Protein AF-A0A420I8U1-F1 (afdb_monomer_lite)

Secondary structure (DSSP, 8-state):
----EEEEEEEEETTEEEEEEEEEEESS---HHHHHHHHHHHHHHHHTT-GGG--EE--S-HHHHHHHHHHHHHSTTTTTSEE---HHHHHHHHHHHHHHHHHHHHHHHHHHHHHHHHHHHHHHHHS----------

Radius of gyration: 30.74 Å; chains: 1; bounding box: 84×38×76 Å

Foldseek 3Di:
DDDWDWDWDWDADPNDIDTDDIDGPGPPDPALVVVLVVNVVSCCVVVVNQLVVAAEDEDPDQVRQVVNLVVQCPDPSRVNYHYDYDPVVVVVVVVCVVVVVVVVVVVVVVVVVVVVVVVVVVVVVVPDDDDDDDDDD

Structure (mmCIF, N/CA/C/O backbone):
data_AF-A0A420I8U1-F1
#
_entry.id   AF-A0A420I8U1-F1
#
loop_
_atom_site.group_PDB
_atom_site.id
_atom_site.type_symbol
_atom_site.label_atom_id
_atom_site.label_alt_id
_atom_site.label_comp_id
_atom_site.label_asym_id
_a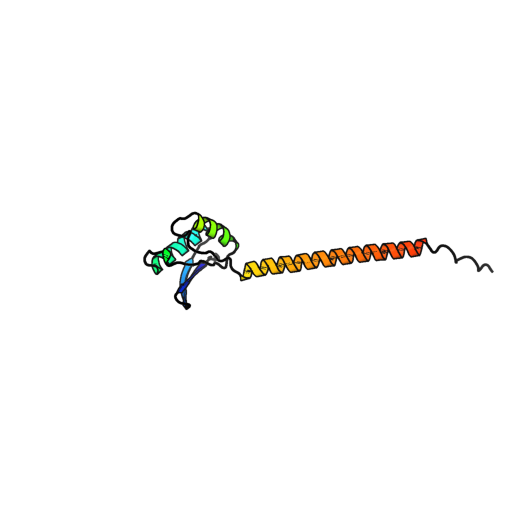tom_site.label_entity_id
_atom_site.label_seq_id
_atom_site.pdbx_PDB_ins_code
_atom_site.Cartn_x
_atom_site.Cartn_y
_atom_site.Cartn_z
_atom_site.occupancy
_atom_site.B_iso_or_equiv
_atom_site.auth_seq_id
_atom_site.auth_comp_id
_atom_site.auth_asym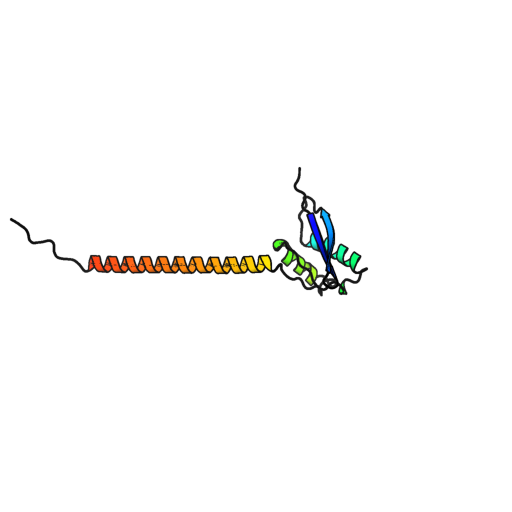_id
_atom_site.auth_atom_id
_atom_site.pdbx_PDB_model_num
ATOM 1 N N . MET A 1 1 ? -10.972 23.075 -17.426 1.00 53.75 1 MET A N 1
ATOM 2 C CA . MET A 1 1 ? -11.318 22.097 -16.371 1.00 53.75 1 MET A CA 1
ATOM 3 C C . MET A 1 1 ? -10.054 21.710 -15.624 1.00 53.75 1 MET A C 1
ATOM 5 O O . MET A 1 1 ? -9.050 21.425 -16.263 1.00 53.75 1 MET A O 1
ATOM 9 N N . ALA A 1 2 ? -10.086 21.749 -14.295 1.00 62.06 2 ALA A N 1
ATOM 10 C CA . ALA A 1 2 ? -8.993 21.283 -13.446 1.00 62.06 2 ALA A CA 1
ATOM 11 C C . ALA A 1 2 ? -8.828 19.757 -13.606 1.00 62.06 2 ALA A C 1
ATOM 13 O O . ALA A 1 2 ? -9.813 19.026 -13.540 1.00 62.06 2 ALA A O 1
ATOM 14 N N . LYS A 1 3 ? -7.602 19.268 -13.839 1.00 69.69 3 LYS A N 1
ATOM 15 C CA . LYS A 1 3 ? -7.323 17.829 -13.971 1.00 69.69 3 LYS A CA 1
ATOM 16 C C . LYS A 1 3 ? -7.448 17.167 -12.593 1.00 69.69 3 LYS A C 1
ATOM 18 O O . LYS A 1 3 ? -6.606 17.394 -11.729 1.00 69.69 3 LYS A O 1
ATOM 23 N N . VAL A 1 4 ? -8.504 16.383 -12.384 1.00 77.94 4 VAL A N 1
ATOM 24 C CA . VAL A 1 4 ? -8.732 15.634 -11.137 1.00 77.94 4 VAL A CA 1
ATOM 25 C C . VAL A 1 4 ? -7.859 14.379 -11.142 1.00 77.94 4 VAL A C 1
ATOM 27 O O . VAL A 1 4 ? -7.833 13.647 -12.130 1.00 77.94 4 VAL A O 1
ATOM 30 N N . ARG A 1 5 ? -7.125 14.135 -10.050 1.00 82.88 5 ARG A N 1
ATOM 31 C CA . ARG A 1 5 ? -6.432 12.858 -9.827 1.00 82.88 5 ARG A CA 1
ATOM 32 C C . ARG A 1 5 ? -7.403 11.849 -9.222 1.00 82.88 5 ARG A C 1
ATOM 34 O O . ARG A 1 5 ? -8.197 12.213 -8.356 1.00 82.88 5 ARG A O 1
ATOM 41 N N . ILE A 1 6 ? -7.324 10.604 -9.676 1.00 86.94 6 ILE A N 1
ATOM 42 C CA . ILE A 1 6 ? -8.181 9.504 -9.229 1.00 86.94 6 ILE A CA 1
ATOM 43 C C . ILE A 1 6 ? -7.279 8.385 -8.708 1.00 86.94 6 ILE A C 1
ATOM 45 O O . ILE A 1 6 ? -6.311 8.025 -9.376 1.00 86.94 6 ILE A O 1
ATOM 49 N N . GLU A 1 7 ? -7.599 7.856 -7.532 1.00 88.44 7 GLU A N 1
ATOM 50 C CA . GLU A 1 7 ? -7.030 6.622 -6.992 1.00 88.44 7 GLU A CA 1
ATOM 51 C C . GLU A 1 7 ? -7.997 5.484 -7.291 1.00 88.44 7 GLU A C 1
ATOM 53 O O . GLU A 1 7 ? -9.142 5.520 -6.844 1.00 88.44 7 GLU A O 1
ATOM 58 N N . ASN A 1 8 ? -7.555 4.485 -8.050 1.00 90.94 8 ASN A N 1
ATOM 59 C CA . ASN A 1 8 ? -8.339 3.277 -8.271 1.00 90.94 8 ASN A CA 1
ATOM 60 C C . ASN A 1 8 ? -7.850 2.193 -7.316 1.00 90.94 8 ASN A C 1
ATOM 62 O O . ASN A 1 8 ? -6.665 1.864 -7.305 1.00 90.94 8 ASN A O 1
ATOM 66 N N . THR A 1 9 ? -8.763 1.609 -6.549 1.00 90.69 9 THR A N 1
ATOM 67 C CA . THR A 1 9 ? -8.467 0.496 -5.651 1.00 90.69 9 THR A CA 1
ATOM 68 C C . THR A 1 9 ? -9.122 -0.764 -6.192 1.00 90.69 9 THR A C 1
ATOM 70 O O . THR A 1 9 ? -10.314 -0.787 -6.500 1.00 90.69 9 THR A O 1
ATOM 73 N N . SER A 1 10 ? -8.328 -1.820 -6.322 1.00 92.19 10 SER A N 1
ATOM 74 C CA . SER A 1 10 ? -8.784 -3.159 -6.690 1.00 92.19 10 SER A CA 1
ATOM 75 C C . SER A 1 10 ? -8.247 -4.149 -5.670 1.00 92.19 10 SER A C 1
ATOM 77 O O . SER A 1 10 ? -7.173 -3.934 -5.105 1.00 92.19 10 SER A O 1
ATOM 79 N N . PHE A 1 11 ? -8.987 -5.224 -5.440 1.00 91.69 11 PHE A N 1
ATOM 80 C CA . PHE A 1 11 ? -8.588 -6.290 -4.531 1.00 91.69 11 PHE A CA 1
ATOM 81 C C . PHE A 1 11 ? -8.508 -7.609 -5.286 1.00 91.69 11 PHE A C 1
ATOM 83 O O . PHE A 1 11 ? -9.152 -7.797 -6.320 1.00 91.69 11 PHE A O 1
ATOM 90 N N . LEU A 1 12 ? -7.676 -8.508 -4.769 1.00 91.44 12 LEU A N 1
ATOM 91 C CA . LEU A 1 12 ? -7.549 -9.871 -5.252 1.00 91.44 12 LEU A CA 1
ATOM 92 C C . LEU A 1 12 ? -7.916 -10.813 -4.110 1.00 91.44 12 LEU A C 1
ATOM 94 O O . LEU A 1 12 ? -7.307 -10.755 -3.042 1.00 91.44 12 LEU A O 1
ATOM 98 N N . ILE A 1 13 ? -8.925 -11.647 -4.335 1.00 88.12 13 ILE A N 1
ATOM 99 C CA . ILE A 1 13 ? -9.412 -12.649 -3.384 1.00 88.12 13 ILE A CA 1
ATOM 100 C C . ILE A 1 13 ? -9.527 -13.964 -4.146 1.00 88.12 13 ILE A C 1
ATOM 102 O O . ILE A 1 13 ? -10.105 -13.995 -5.229 1.00 88.12 13 ILE A O 1
ATOM 106 N N . ASP A 1 14 ? -8.927 -15.030 -3.614 1.00 88.00 14 ASP A N 1
ATOM 107 C CA . ASP A 1 14 ? -8.978 -16.381 -4.191 1.00 88.00 14 ASP A CA 1
ATOM 108 C C . ASP A 1 14 ? -8.601 -16.440 -5.686 1.00 88.00 14 ASP A C 1
ATOM 110 O O . ASP A 1 14 ? -9.195 -17.159 -6.484 1.00 88.00 14 ASP A O 1
ATOM 114 N N . GLY A 1 15 ? -7.603 -15.639 -6.080 1.00 87.00 15 GLY A N 1
ATOM 115 C CA . GLY A 1 15 ? -7.114 -15.560 -7.462 1.00 87.00 15 GLY A CA 1
ATOM 116 C C . GLY A 1 15 ? -7.976 -14.717 -8.407 1.00 87.00 15 GLY A C 1
ATOM 117 O O . GLY A 1 15 ? -7.605 -14.537 -9.565 1.00 87.00 15 GLY A O 1
ATOM 118 N N . VAL A 1 16 ? -9.087 -14.154 -7.930 1.00 89.25 16 VAL A N 1
ATOM 119 C CA . VAL A 1 16 ? -9.973 -13.287 -8.710 1.00 89.25 16 VAL A CA 1
ATOM 120 C C . VAL A 1 16 ? -9.716 -11.832 -8.344 1.00 89.25 16 VAL A C 1
ATOM 122 O O . VAL A 1 16 ? -9.795 -11.446 -7.178 1.00 89.25 16 VAL A O 1
ATOM 125 N N . SER A 1 17 ? -9.418 -11.010 -9.350 1.00 90.56 17 SER A N 1
ATOM 126 C CA . SER A 1 17 ? -9.317 -9.562 -9.180 1.00 90.56 17 SER A CA 1
ATOM 127 C C . SER A 1 17 ? -10.664 -8.900 -9.438 1.00 90.56 17 SER A C 1
ATOM 129 O O . SER A 1 17 ? -11.322 -9.193 -10.437 1.00 90.56 17 SER A O 1
ATOM 131 N N . PHE A 1 18 ? -11.057 -7.977 -8.565 1.00 91.88 18 PHE A N 1
ATOM 132 C CA . PHE A 1 18 ? -12.215 -7.123 -8.781 1.00 91.88 18 PHE A CA 1
ATOM 133 C C . PHE A 1 18 ? -11.891 -5.666 -8.467 1.00 91.88 18 PHE A C 1
ATOM 135 O O . PHE A 1 18 ? -11.137 -5.334 -7.545 1.00 91.88 18 PHE A O 1
ATOM 142 N N . TYR A 1 19 ? -12.496 -4.793 -9.263 1.00 93.88 19 TYR A N 1
ATOM 143 C CA . TYR A 1 19 ? -12.514 -3.364 -9.013 1.00 93.88 19 TYR A CA 1
ATOM 144 C C . TYR A 1 19 ? -13.374 -3.078 -7.781 1.00 93.88 19 TYR A C 1
ATOM 146 O O . TYR A 1 19 ? -14.502 -3.562 -7.687 1.00 93.88 19 TYR A O 1
ATOM 154 N N . HIS A 1 20 ? -12.842 -2.287 -6.850 1.00 92.31 20 HIS A N 1
ATOM 155 C CA . HIS A 1 20 ? -13.546 -1.915 -5.624 1.00 92.31 20 HIS A CA 1
ATOM 156 C C . HIS A 1 20 ? -14.052 -0.477 -5.672 1.00 92.31 20 HIS A C 1
ATOM 158 O O . HIS A 1 20 ? -15.238 -0.236 -5.462 1.00 92.31 20 HIS A O 1
ATOM 164 N N . ALA A 1 21 ? -13.167 0.486 -5.945 1.00 92.50 21 ALA A N 1
ATOM 165 C CA . ALA A 1 21 ? -13.525 1.899 -5.873 1.00 92.50 21 ALA A CA 1
ATOM 166 C C . ALA A 1 21 ? -12.612 2.805 -6.707 1.00 92.50 21 ALA A C 1
ATOM 168 O O . ALA A 1 21 ? -11.450 2.489 -6.968 1.00 92.50 21 ALA A O 1
ATOM 169 N N . SER A 1 22 ? -13.146 3.978 -7.057 1.00 91.94 22 SER A N 1
ATOM 170 C CA . SER A 1 22 ? -12.401 5.122 -7.581 1.00 91.94 22 SER A CA 1
ATOM 171 C C . SER A 1 22 ? -12.604 6.307 -6.647 1.00 91.94 22 SER A C 1
ATOM 173 O O . SER A 1 22 ? -13.712 6.833 -6.531 1.00 91.94 22 SER A O 1
ATOM 175 N N . THR A 1 23 ? -11.530 6.757 -6.012 1.00 89.19 23 THR A N 1
ATOM 176 C CA . THR A 1 23 ? -11.543 7.899 -5.099 1.00 89.19 23 THR A CA 1
ATOM 177 C C . THR A 1 23 ? -10.962 9.119 -5.801 1.00 89.19 23 THR A C 1
ATOM 179 O O . THR A 1 23 ? -9.819 9.111 -6.258 1.00 89.19 23 THR A O 1
ATOM 182 N N . ALA A 1 24 ? -11.739 10.199 -5.890 1.00 87.31 24 ALA A N 1
ATOM 183 C CA . ALA A 1 24 ? -11.232 11.479 -6.373 1.00 87.31 24 ALA A CA 1
ATOM 184 C C . ALA A 1 24 ? -10.310 12.098 -5.309 1.00 87.31 24 ALA A C 1
ATOM 186 O O . ALA A 1 24 ? -10.759 12.459 -4.225 1.00 87.31 24 ALA A O 1
ATOM 187 N N . ILE A 1 25 ? -9.023 12.246 -5.628 1.00 80.19 25 ILE A N 1
ATOM 188 C CA . ILE A 1 25 ? -7.993 12.745 -4.698 1.00 80.19 25 ILE A CA 1
ATOM 189 C C . ILE A 1 25 ? -7.949 14.289 -4.680 1.00 80.19 25 ILE A C 1
ATOM 191 O O . ILE A 1 25 ? -7.308 14.909 -3.837 1.00 80.19 25 ILE A O 1
ATOM 195 N N . GLY A 1 26 ? -8.659 14.952 -5.599 1.00 72.25 26 GLY A N 1
ATOM 196 C CA . GLY A 1 26 ? -8.652 16.412 -5.716 1.00 72.25 26 GLY A CA 1
ATOM 197 C C . GLY A 1 26 ? -7.272 16.985 -6.082 1.00 72.25 26 GLY A C 1
ATOM 198 O O . GLY A 1 26 ? -6.387 16.277 -6.562 1.00 72.25 26 GLY A O 1
ATOM 199 N N . PHE A 1 27 ? -7.105 18.302 -5.908 1.00 60.44 27 PHE A N 1
ATOM 200 C CA . PHE A 1 27 ? -5.843 19.015 -6.180 1.00 60.44 27 PHE A CA 1
ATOM 201 C C . PHE A 1 27 ? -4.828 18.916 -5.025 1.00 60.44 27 PHE A C 1
ATOM 203 O O . PHE A 1 27 ? -3.638 19.154 -5.232 1.00 60.44 27 PHE A O 1
ATOM 210 N N . GLN A 1 28 ? -5.278 18.559 -3.817 1.00 55.72 28 GLN A N 1
ATOM 211 C CA . GLN A 1 28 ? -4.430 18.448 -2.632 1.00 55.72 28 GLN A CA 1
ATOM 212 C C . GLN A 1 28 ? -3.768 17.067 -2.590 1.00 55.72 28 GLN A C 1
ATOM 214 O O . GLN A 1 28 ? -4.345 16.090 -2.136 1.00 55.72 28 GLN A O 1
ATOM 219 N N . THR A 1 29 ? -2.554 17.026 -3.146 1.00 64.69 29 THR A N 1
ATOM 220 C CA . THR A 1 29 ? -1.486 16.025 -2.970 1.00 64.69 29 THR A CA 1
ATOM 221 C C . THR A 1 29 ? -1.927 14.632 -2.522 1.00 64.69 29 THR A C 1
ATOM 223 O O . THR A 1 29 ? -2.041 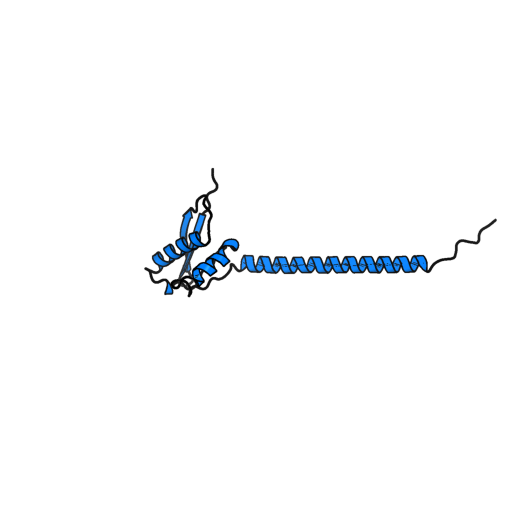14.360 -1.328 1.00 64.69 29 THR A O 1
ATOM 226 N N . ALA A 1 30 ? -2.034 13.725 -3.499 1.00 72.88 30 ALA A N 1
ATOM 227 C CA . ALA A 1 30 ? -1.942 12.281 -3.302 1.00 72.88 30 ALA A CA 1
ATOM 228 C C . ALA A 1 30 ? -0.658 11.951 -2.520 1.00 72.88 30 ALA A C 1
ATOM 230 O O . ALA A 1 30 ? 0.422 11.815 -3.096 1.00 72.88 30 ALA A O 1
ATOM 231 N N . SER A 1 31 ? -0.762 11.936 -1.194 1.00 86.44 31 SER A N 1
ATOM 232 C CA . SER A 1 31 ? 0.330 11.615 -0.284 1.00 86.44 31 SER A CA 1
ATOM 233 C C . SER A 1 31 ? 0.273 10.136 0.078 1.00 86.44 31 SER A C 1
ATOM 235 O O . SER A 1 31 ? -0.773 9.488 -0.034 1.00 86.44 31 SER A O 1
ATOM 237 N N . ALA A 1 32 ? 1.392 9.605 0.568 1.00 89.00 32 ALA A N 1
ATOM 238 C CA . ALA A 1 32 ? 1.428 8.248 1.104 1.00 89.00 32 ALA A CA 1
ATOM 239 C C . ALA A 1 32 ? 0.424 8.055 2.243 1.00 89.00 32 ALA A C 1
ATOM 241 O O . ALA A 1 32 ? -0.239 7.026 2.292 1.00 89.00 32 ALA A O 1
ATOM 242 N N . GLN A 1 33 ? 0.241 9.071 3.093 1.00 90.75 33 GLN A N 1
ATOM 243 C CA . GLN A 1 33 ? -0.721 9.018 4.189 1.00 90.75 33 GLN A CA 1
ATOM 244 C C . GLN A 1 33 ? -2.170 8.988 3.696 1.00 90.75 33 GLN A C 1
ATOM 246 O O . GLN A 1 33 ? -2.975 8.228 4.226 1.00 90.75 33 GLN A O 1
ATOM 251 N N . PHE A 1 34 ? -2.506 9.793 2.682 1.00 89.62 34 PHE A N 1
ATOM 252 C CA . PHE A 1 34 ? -3.841 9.770 2.083 1.00 89.62 34 PHE A CA 1
ATOM 253 C C . PHE A 1 34 ? -4.146 8.389 1.498 1.00 89.62 34 PHE A C 1
ATOM 255 O O . PHE A 1 34 ? -5.155 7.784 1.850 1.00 89.62 34 PHE A O 1
ATOM 262 N N . THR A 1 35 ? -3.224 7.881 0.676 1.00 90.44 35 THR A N 1
ATOM 263 C CA . THR A 1 35 ? -3.331 6.562 0.036 1.00 90.44 35 THR A CA 1
ATOM 264 C C . THR A 1 35 ? -3.477 5.473 1.099 1.00 90.44 35 THR A C 1
ATOM 266 O O . THR A 1 35 ? -4.364 4.632 1.018 1.00 90.44 35 THR A O 1
ATOM 269 N N . TYR A 1 36 ? -2.648 5.509 2.149 1.00 93.00 36 TYR A N 1
ATOM 270 C CA . TYR A 1 36 ? -2.709 4.563 3.265 1.00 93.00 36 TYR A CA 1
ATOM 271 C C . TYR A 1 36 ? -4.076 4.582 3.945 1.00 93.00 36 TYR A C 1
ATOM 273 O O . TYR A 1 36 ? -4.716 3.541 4.068 1.00 93.00 36 TYR A O 1
ATOM 281 N N . ASN A 1 37 ? -4.566 5.763 4.322 1.00 93.19 37 ASN A N 1
ATOM 282 C CA . ASN A 1 37 ? -5.866 5.896 4.973 1.00 93.19 37 ASN A CA 1
ATOM 283 C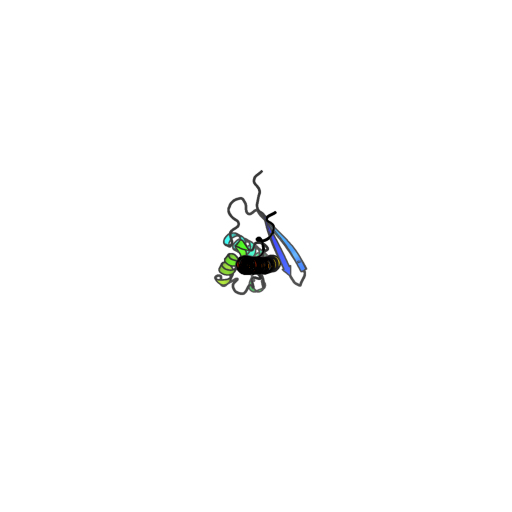 C . ASN A 1 37 ? -7.005 5.382 4.075 1.00 93.19 37 ASN A C 1
ATOM 285 O O . ASN A 1 37 ? -7.913 4.712 4.566 1.00 93.19 37 ASN A O 1
ATOM 289 N N . ASN A 1 38 ? -6.954 5.677 2.773 1.00 91.75 38 ASN A N 1
ATOM 290 C CA . ASN A 1 38 ? -7.978 5.267 1.817 1.00 91.75 38 ASN A CA 1
ATOM 291 C C . ASN A 1 38 ? -7.972 3.744 1.589 1.00 91.75 38 ASN A C 1
ATOM 293 O O . ASN A 1 38 ? -9.005 3.090 1.725 1.00 91.75 38 ASN A O 1
ATOM 297 N N . VAL A 1 39 ? -6.802 3.153 1.339 1.00 92.62 39 VAL A N 1
ATOM 298 C CA . VAL A 1 39 ? -6.653 1.704 1.136 1.00 92.62 39 VAL A CA 1
ATOM 299 C C . VAL A 1 39 ? -7.010 0.925 2.401 1.00 92.62 39 VAL A C 1
ATOM 301 O O . VAL A 1 39 ? -7.743 -0.057 2.314 1.00 92.62 39 VAL A O 1
ATOM 304 N N . VAL A 1 40 ? -6.566 1.366 3.583 1.00 95.12 40 VAL A N 1
ATOM 305 C CA . VAL A 1 40 ? -6.902 0.708 4.859 1.00 95.12 40 VAL A CA 1
ATOM 306 C C . VAL A 1 40 ? -8.397 0.780 5.140 1.00 95.12 40 VAL A C 1
ATOM 308 O O . VAL A 1 40 ? -8.972 -0.204 5.603 1.00 95.12 40 VAL A O 1
ATOM 311 N N . LYS A 1 41 ? -9.051 1.909 4.838 1.00 94.94 41 LYS A N 1
ATOM 312 C CA . LYS A 1 41 ? -10.511 2.026 4.936 1.00 94.94 41 LYS A CA 1
ATOM 313 C C . LYS A 1 41 ? -11.195 0.951 4.086 1.00 94.94 41 LYS A C 1
ATOM 315 O O . LYS A 1 41 ? -11.998 0.190 4.620 1.00 94.94 41 LYS A O 1
ATOM 320 N N . HIS A 1 42 ? -10.827 0.835 2.813 1.00 94.12 42 HIS A N 1
ATOM 321 C CA . HIS A 1 42 ? -11.397 -0.170 1.913 1.00 94.12 42 HIS A CA 1
ATOM 322 C C . HIS A 1 42 ? -11.070 -1.609 2.333 1.00 94.12 42 HIS A C 1
ATOM 324 O O . HIS A 1 42 ? -11.936 -2.481 2.296 1.00 94.12 42 HIS A O 1
ATOM 330 N N . ALA A 1 43 ? -9.850 -1.861 2.807 1.00 94.50 43 ALA A N 1
ATOM 331 C CA . ALA A 1 43 ? -9.463 -3.167 3.324 1.00 94.50 43 ALA A CA 1
ATOM 332 C C . ALA A 1 43 ? -10.286 -3.545 4.564 1.00 94.50 43 ALA A C 1
ATOM 334 O O . ALA A 1 43 ? -10.751 -4.678 4.664 1.00 94.50 43 ALA A O 1
ATOM 335 N N . ARG A 1 44 ? -10.527 -2.613 5.497 1.00 95.94 44 ARG A N 1
ATOM 336 C CA . ARG A 1 44 ? -11.399 -2.848 6.661 1.00 95.94 44 ARG A CA 1
ATOM 337 C C . ARG A 1 44 ? -12.838 -3.135 6.245 1.00 95.94 44 ARG A C 1
ATOM 339 O O . ARG A 1 44 ? -13.435 -4.049 6.805 1.00 95.94 44 ARG A O 1
ATOM 346 N N . GLU A 1 45 ? -13.374 -2.398 5.274 1.00 94.12 45 GLU A N 1
ATOM 347 C CA . GLU A 1 45 ? -14.719 -2.633 4.731 1.00 94.12 45 GLU A CA 1
ATOM 348 C C . GLU A 1 45 ? -14.845 -4.065 4.190 1.00 94.12 45 GLU A C 1
ATOM 350 O O . GLU A 1 45 ? -15.739 -4.799 4.601 1.00 94.12 45 GLU A O 1
ATOM 355 N N . LEU A 1 46 ? -13.901 -4.504 3.353 1.00 92.19 46 LEU A N 1
ATOM 356 C CA . LEU A 1 46 ? -13.931 -5.830 2.723 1.00 92.19 46 LEU A CA 1
ATOM 357 C C . LEU A 1 46 ? -13.614 -6.982 3.680 1.00 92.19 46 LEU A C 1
ATOM 359 O O . LEU A 1 46 ? -14.132 -8.085 3.534 1.00 92.19 46 LEU A O 1
ATOM 363 N N . THR A 1 47 ? -12.754 -6.749 4.667 1.00 93.56 47 THR A N 1
ATOM 364 C CA . THR A 1 47 ? -12.354 -7.783 5.635 1.00 93.56 47 THR A CA 1
ATOM 365 C C . THR A 1 47 ? -13.251 -7.832 6.869 1.00 93.56 47 THR A C 1
ATOM 367 O O . THR A 1 47 ? -12.989 -8.621 7.782 1.00 93.56 47 THR A O 1
ATOM 370 N N . HIS A 1 48 ? -14.302 -7.006 6.910 1.00 94.88 48 HIS A N 1
ATOM 371 C CA . HIS A 1 48 ? -15.186 -6.822 8.064 1.00 94.88 48 HIS A CA 1
ATOM 372 C C . HIS A 1 48 ? -14.385 -6.480 9.335 1.00 94.88 48 HIS A C 1
ATOM 374 O O . HIS A 1 48 ? -14.591 -7.048 10.406 1.00 94.88 48 HIS A O 1
ATOM 380 N N . GLY A 1 49 ? -13.404 -5.588 9.186 1.00 95.56 49 GLY A N 1
ATOM 381 C CA . GLY A 1 49 ? -12.497 -5.139 10.242 1.00 95.56 49 GLY A CA 1
ATOM 382 C C . GLY A 1 49 ? -11.291 -6.048 10.499 1.00 95.56 49 GLY A C 1
ATOM 383 O O . GLY A 1 49 ? -10.356 -5.616 11.171 1.00 95.56 49 GLY A O 1
ATOM 384 N N . ASN A 1 50 ? -11.252 -7.270 9.958 1.00 95.94 50 ASN A N 1
ATOM 385 C CA . ASN A 1 50 ? -10.142 -8.196 10.183 1.00 95.94 50 ASN A CA 1
ATOM 386 C C . ASN A 1 50 ? -9.000 -8.014 9.166 1.00 95.94 50 ASN A C 1
ATOM 388 O O . ASN A 1 50 ? -8.827 -8.817 8.244 1.00 95.94 50 ASN A O 1
ATOM 392 N N . LEU A 1 51 ? -8.169 -6.993 9.387 1.00 95.75 51 LEU A N 1
ATOM 393 C CA . LEU A 1 51 ? -7.014 -6.683 8.535 1.00 95.75 51 LEU A CA 1
ATOM 394 C C . LEU A 1 51 ? -5.955 -7.795 8.466 1.00 95.75 51 LEU A C 1
ATOM 396 O O . LEU A 1 51 ? -5.153 -7.790 7.536 1.00 95.75 51 LEU A O 1
ATOM 400 N N . ALA A 1 52 ? -5.969 -8.792 9.359 1.00 95.25 52 ALA A N 1
ATOM 401 C CA . ALA A 1 52 ? -5.075 -9.952 9.256 1.00 95.25 52 ALA A CA 1
ATOM 402 C C . ALA A 1 52 ? -5.324 -10.788 7.984 1.00 95.25 52 ALA A C 1
ATOM 404 O O . ALA A 1 52 ? -4.446 -11.525 7.547 1.00 95.25 52 ALA A O 1
ATOM 405 N N . LYS A 1 53 ? -6.506 -10.655 7.362 1.00 93.69 53 LYS A N 1
ATOM 406 C CA . LYS A 1 53 ? -6.825 -11.277 6.066 1.00 93.69 53 LYS A CA 1
ATOM 407 C C . LYS A 1 53 ? -6.147 -10.588 4.879 1.00 93.69 53 LYS A C 1
ATOM 409 O O . LYS A 1 53 ? -6.098 -11.154 3.791 1.00 93.69 53 LYS A O 1
ATOM 414 N N . TRP A 1 54 ? -5.652 -9.366 5.061 1.00 94.69 54 TRP A N 1
ATOM 415 C CA . TRP A 1 54 ? -4.936 -8.639 4.024 1.00 94.69 54 TRP A CA 1
ATOM 416 C C . TRP A 1 54 ? -3.463 -9.055 4.023 1.00 94.69 54 TRP A C 1
ATOM 418 O O . TRP A 1 54 ? -2.727 -8.757 4.959 1.00 94.69 54 TRP A O 1
ATOM 428 N N . ALA A 1 55 ? -3.046 -9.765 2.974 1.00 93.12 55 ALA A N 1
ATOM 429 C CA . ALA A 1 55 ? -1.704 -10.340 2.898 1.00 93.12 55 ALA A CA 1
ATOM 430 C C . ALA A 1 55 ? -0.676 -9.419 2.224 1.00 93.12 55 ALA A C 1
ATOM 432 O O . ALA A 1 55 ? 0.474 -9.361 2.654 1.00 93.12 55 ALA A O 1
ATOM 433 N N . SER A 1 56 ? -1.065 -8.704 1.165 1.00 92.25 56 SER A N 1
ATOM 434 C CA . SER A 1 56 ? -0.118 -7.938 0.352 1.00 92.25 56 SER A CA 1
ATOM 435 C C . SER A 1 56 ? -0.711 -6.683 -0.272 1.00 92.25 56 SER A C 1
ATOM 437 O O . SER A 1 56 ? -1.900 -6.624 -0.588 1.00 92.25 56 SER A O 1
ATOM 439 N N . TYR A 1 57 ? 0.151 -5.704 -0.526 1.00 91.44 57 TYR A N 1
ATOM 440 C CA . TYR A 1 57 ? -0.175 -4.452 -1.199 1.00 91.44 57 TYR A CA 1
ATOM 441 C C . TYR A 1 57 ? 0.799 -4.167 -2.340 1.00 91.44 57 TYR A C 1
ATOM 443 O O . TYR A 1 57 ? 2.013 -4.292 -2.178 1.00 91.44 57 TYR A O 1
ATOM 451 N N . SER A 1 58 ? 0.271 -3.696 -3.465 1.00 88.12 58 SER A N 1
ATOM 452 C CA . SER A 1 58 ? 1.054 -3.185 -4.589 1.00 88.12 58 SER A CA 1
ATOM 453 C C . SER A 1 58 ? 0.419 -1.911 -5.133 1.00 88.12 58 SER A C 1
ATOM 455 O O . SER A 1 58 ? -0.804 -1.803 -5.180 1.00 88.12 58 SER A O 1
ATOM 457 N N . SER A 1 59 ? 1.246 -0.977 -5.592 1.00 85.50 59 SER A N 1
ATOM 458 C CA . SER A 1 59 ? 0.814 0.240 -6.282 1.00 85.50 59 SER A CA 1
ATOM 459 C C . SER A 1 59 ? 1.707 0.489 -7.490 1.00 85.50 59 SER A C 1
ATOM 461 O O . SER A 1 59 ? 2.894 0.169 -7.463 1.00 85.50 59 SER A O 1
ATOM 463 N N . ASP A 1 60 ? 1.134 1.071 -8.537 1.00 78.81 60 ASP A N 1
ATOM 464 C CA . ASP A 1 60 ? 1.824 1.527 -9.745 1.00 78.81 60 ASP A CA 1
ATOM 465 C C . ASP A 1 60 ? 2.632 2.822 -9.533 1.00 78.81 60 ASP A C 1
ATOM 467 O O . ASP A 1 60 ? 3.463 3.193 -10.362 1.00 78.81 60 ASP A O 1
ATOM 471 N N . THR A 1 61 ? 2.415 3.518 -8.415 1.00 76.75 61 THR A N 1
ATOM 472 C CA . THR A 1 61 ? 3.009 4.825 -8.146 1.00 76.75 61 THR A CA 1
ATOM 473 C C . THR A 1 61 ? 4.248 4.684 -7.260 1.00 76.75 61 THR A C 1
ATOM 475 O O . THR A 1 61 ? 4.197 4.841 -6.036 1.00 76.75 61 THR A O 1
ATOM 478 N N . CYS A 1 62 ? 5.404 4.442 -7.886 1.00 72.69 62 CYS A N 1
ATOM 479 C CA . CYS A 1 62 ? 6.679 4.201 -7.189 1.00 72.69 62 CYS A CA 1
ATOM 480 C C . CYS A 1 62 ? 7.052 5.291 -6.183 1.00 72.69 62 CYS A C 1
ATOM 482 O O . CYS A 1 62 ? 7.573 4.994 -5.111 1.00 72.69 62 CYS A O 1
ATOM 484 N N . ALA A 1 63 ? 6.776 6.553 -6.527 1.00 74.38 63 ALA A N 1
ATOM 485 C CA . ALA A 1 63 ? 7.131 7.705 -5.701 1.00 74.38 63 ALA A CA 1
ATOM 486 C C . ALA A 1 63 ? 6.481 7.663 -4.307 1.00 74.38 63 ALA A C 1
ATOM 488 O O . ALA A 1 63 ? 7.038 8.198 -3.354 1.00 74.38 63 ALA A O 1
ATOM 489 N N . ILE A 1 64 ? 5.317 7.018 -4.187 1.00 80.12 64 ILE A N 1
ATOM 490 C CA . ILE A 1 64 ? 4.544 6.934 -2.944 1.00 80.12 64 ILE A CA 1
ATOM 491 C C . ILE A 1 64 ? 4.815 5.610 -2.218 1.00 80.12 64 ILE A C 1
ATOM 493 O O . ILE A 1 64 ? 4.654 5.519 -1.004 1.00 80.12 64 ILE A O 1
ATOM 497 N N . GLN A 1 65 ? 5.279 4.591 -2.939 1.00 84.06 65 GLN A N 1
ATOM 498 C CA . GLN A 1 65 ? 5.338 3.221 -2.449 1.00 84.06 65 GLN A CA 1
ATOM 499 C C . GLN A 1 65 ? 6.300 3.017 -1.275 1.00 84.06 65 GLN A C 1
ATOM 501 O O . GLN A 1 65 ? 5.954 2.312 -0.328 1.00 84.06 65 GLN A O 1
ATOM 506 N N . LYS A 1 66 ? 7.471 3.669 -1.291 1.00 84.81 66 LYS A N 1
ATOM 507 C CA . LYS A 1 66 ? 8.419 3.607 -0.167 1.00 84.81 66 LYS A CA 1
ATOM 508 C C . LYS A 1 66 ? 7.815 4.207 1.103 1.00 84.81 66 LYS A C 1
ATOM 510 O O . LYS A 1 66 ? 7.791 3.548 2.135 1.00 84.81 66 LYS A O 1
ATOM 515 N N . SER A 1 67 ? 7.287 5.426 1.019 1.00 89.25 67 SER A N 1
ATOM 516 C CA . SER A 1 67 ? 6.675 6.093 2.171 1.00 89.25 67 SER A CA 1
ATOM 517 C C . SER A 1 67 ? 5.412 5.375 2.650 1.00 89.25 67 SER A C 1
ATOM 519 O O . SER A 1 67 ? 5.157 5.312 3.846 1.00 89.25 67 SER A O 1
ATOM 521 N N . PHE A 1 68 ? 4.640 4.775 1.742 1.00 90.94 68 PHE A N 1
ATOM 522 C CA . PHE A 1 68 ? 3.504 3.928 2.104 1.00 90.94 68 PHE A CA 1
ATOM 523 C C . PHE A 1 68 ? 3.958 2.701 2.903 1.00 90.94 68 PHE A C 1
ATOM 525 O O . PHE A 1 68 ? 3.361 2.381 3.929 1.00 90.94 68 PHE A O 1
ATOM 532 N N . TRP A 1 69 ? 5.034 2.036 2.469 1.00 91.00 69 TRP A N 1
ATOM 533 C CA . TRP A 1 69 ? 5.624 0.927 3.218 1.00 91.00 69 TRP A CA 1
ATOM 534 C C . TRP A 1 69 ? 6.123 1.363 4.598 1.00 91.00 69 TRP A C 1
ATOM 536 O O . TRP A 1 69 ? 5.847 0.676 5.575 1.00 91.00 69 TRP A O 1
ATOM 546 N N . GLU A 1 70 ? 6.791 2.513 4.710 1.00 92.56 70 GLU A N 1
ATOM 547 C CA . GLU A 1 70 ? 7.243 3.052 6.002 1.00 92.56 70 GLU A CA 1
ATOM 548 C C . GLU A 1 70 ? 6.061 3.264 6.971 1.00 92.56 70 GLU A C 1
ATOM 550 O O . GLU A 1 70 ? 6.147 2.909 8.152 1.00 92.56 70 GLU A O 1
ATOM 555 N N . ILE A 1 71 ? 4.925 3.764 6.470 1.00 95.19 71 ILE A N 1
ATOM 556 C CA . ILE A 1 71 ? 3.688 3.923 7.252 1.00 95.19 71 ILE A CA 1
ATOM 557 C C . ILE A 1 71 ? 3.121 2.558 7.666 1.00 95.19 71 ILE A C 1
ATOM 559 O O . ILE A 1 71 ? 2.791 2.356 8.836 1.00 95.19 71 ILE A O 1
ATOM 563 N N . MET A 1 72 ? 3.045 1.593 6.744 1.00 94.31 72 MET A N 1
ATOM 564 C CA . MET A 1 72 ? 2.538 0.255 7.068 1.00 94.31 72 MET A CA 1
ATOM 565 C C . MET A 1 72 ? 3.422 -0.470 8.079 1.00 94.31 72 MET A C 1
ATOM 567 O O . MET A 1 72 ? 2.905 -1.071 9.016 1.00 94.31 72 MET A O 1
ATOM 571 N N . ASN A 1 73 ? 4.743 -0.376 7.929 1.00 94.19 73 ASN A N 1
ATOM 572 C CA . ASN A 1 73 ? 5.713 -1.027 8.802 1.00 94.19 73 ASN A CA 1
ATOM 573 C C . ASN A 1 73 ? 5.728 -0.407 10.211 1.00 94.19 73 ASN A C 1
ATOM 575 O O . ASN A 1 73 ? 5.916 -1.109 11.207 1.00 94.19 73 ASN A O 1
ATOM 579 N N . SER A 1 74 ? 5.483 0.901 10.326 1.00 96.12 74 SER A N 1
ATOM 580 C CA . SER A 1 74 ? 5.351 1.572 11.625 1.00 96.12 74 SER A CA 1
ATOM 581 C C . SER A 1 74 ? 3.993 1.332 12.298 1.00 96.12 74 SER A C 1
ATOM 583 O O . SER A 1 74 ? 3.924 1.362 13.528 1.00 96.12 74 SER A O 1
ATOM 585 N N . THR A 1 75 ? 2.942 0.987 11.548 1.00 96.44 75 THR A N 1
ATOM 586 C CA . THR A 1 75 ? 1.591 0.770 12.091 1.00 96.44 75 THR A CA 1
ATOM 587 C C . THR A 1 75 ? 1.327 -0.695 12.447 1.00 96.44 75 THR A C 1
ATOM 589 O O . THR A 1 75 ? 1.347 -1.572 11.589 1.00 96.44 75 THR A O 1
ATOM 592 N N . ALA A 1 76 ? 1.031 -0.977 13.723 1.00 96.31 76 ALA A N 1
ATOM 593 C CA . ALA A 1 76 ? 0.876 -2.345 14.235 1.00 96.31 76 ALA A CA 1
ATOM 594 C C . ALA A 1 76 ? -0.177 -3.182 13.482 1.00 96.31 76 ALA A C 1
ATOM 596 O O . ALA A 1 76 ? 0.062 -4.355 13.218 1.00 96.31 76 ALA A O 1
ATOM 597 N N . GLU A 1 77 ? -1.305 -2.576 13.100 1.00 96.00 77 GLU A N 1
ATOM 598 C CA . GLU A 1 77 ? -2.411 -3.260 12.412 1.00 96.00 77 GLU A CA 1
ATOM 599 C C . GLU A 1 77 ? -2.118 -3.659 10.963 1.00 96.00 77 GLU A C 1
ATOM 601 O O . GLU A 1 77 ? -2.873 -4.440 10.398 1.00 96.00 77 GLU A O 1
ATOM 606 N N . THR A 1 78 ? -1.082 -3.100 10.338 1.00 96.44 78 THR A N 1
ATOM 607 C CA . THR A 1 78 ? -0.774 -3.324 8.915 1.00 96.44 78 THR A CA 1
ATOM 608 C C . THR A 1 78 ? 0.661 -3.780 8.683 1.00 96.44 78 THR A C 1
ATOM 610 O O . THR A 1 78 ? 1.050 -4.020 7.545 1.00 96.44 78 THR A O 1
ATOM 613 N N . ARG A 1 79 ? 1.468 -3.911 9.742 1.00 96.00 79 ARG A N 1
ATOM 614 C CA . ARG A 1 79 ? 2.883 -4.300 9.649 1.00 96.00 79 ARG A CA 1
ATOM 615 C C . ARG A 1 79 ? 3.077 -5.680 9.021 1.00 96.00 79 ARG A C 1
ATOM 617 O O . ARG A 1 79 ? 4.122 -5.940 8.438 1.00 96.00 79 ARG A O 1
ATOM 624 N N . HIS A 1 80 ? 2.088 -6.564 9.142 1.00 95.81 80 HIS A N 1
ATOM 625 C CA . HIS A 1 80 ? 2.116 -7.898 8.539 1.00 95.81 80 HIS A CA 1
ATOM 626 C C . HIS A 1 80 ? 1.882 -7.887 7.023 1.00 95.81 80 HIS A C 1
ATOM 628 O O . HIS A 1 80 ? 2.147 -8.893 6.370 1.00 95.81 80 HIS A O 1
ATOM 634 N N . VAL A 1 81 ? 1.382 -6.782 6.462 1.00 94.69 81 VAL A N 1
ATOM 635 C CA . VAL A 1 81 ? 1.036 -6.681 5.043 1.00 94.69 81 VAL A CA 1
ATOM 636 C C . VAL A 1 81 ? 2.305 -6.506 4.220 1.00 94.69 81 VAL A C 1
ATOM 638 O O . VAL A 1 81 ? 3.046 -5.531 4.364 1.00 94.69 81 VAL A O 1
ATOM 641 N N . LEU A 1 82 ? 2.534 -7.431 3.294 1.00 90.88 82 LEU A N 1
ATOM 642 C CA . LEU A 1 82 ? 3.721 -7.429 2.456 1.00 90.88 82 LEU A CA 1
ATOM 643 C C . LEU A 1 82 ? 3.569 -6.405 1.325 1.00 90.88 82 LEU A C 1
ATOM 645 O O . LEU A 1 82 ? 2.728 -6.557 0.438 1.00 90.88 82 LEU A O 1
ATOM 649 N N . THR A 1 83 ? 4.374 -5.343 1.331 1.00 86.81 83 THR A N 1
ATOM 650 C CA . THR A 1 83 ? 4.397 -4.401 0.205 1.00 86.81 83 THR A CA 1
ATOM 651 C C . THR A 1 83 ? 5.310 -4.914 -0.887 1.00 86.81 83 THR A C 1
ATOM 653 O O . THR A 1 83 ? 6.525 -4.995 -0.698 1.00 86.81 83 THR A O 1
ATOM 656 N N . VAL A 1 84 ? 4.743 -5.194 -2.050 1.00 75.12 84 VAL A N 1
ATOM 657 C CA . VAL A 1 84 ? 5.514 -5.578 -3.226 1.00 75.12 84 VAL A CA 1
ATOM 658 C C . VAL A 1 84 ? 5.691 -4.331 -4.095 1.00 75.12 84 VAL A C 1
ATOM 660 O O . VAL A 1 84 ? 4.686 -3.825 -4.609 1.00 75.12 84 VAL A O 1
ATOM 663 N N . PRO A 1 85 ? 6.918 -3.781 -4.242 1.00 66.31 85 PRO A N 1
ATOM 664 C CA . PRO A 1 85 ? 7.185 -2.720 -5.209 1.00 66.31 85 PRO A CA 1
ATOM 665 C C . PRO A 1 85 ? 6.686 -3.130 -6.596 1.00 66.31 85 PRO A C 1
ATOM 667 O O . PRO A 1 85 ? 6.809 -4.298 -6.955 1.00 66.31 85 PRO A O 1
ATOM 670 N N . CYS A 1 86 ? 6.090 -2.213 -7.368 1.00 67.88 86 CYS A N 1
ATOM 671 C CA . CYS A 1 86 ? 5.666 -2.563 -8.725 1.00 67.88 86 CYS A CA 1
ATOM 672 C C . CYS A 1 86 ? 6.875 -3.025 -9.553 1.00 67.88 86 CYS A C 1
ATOM 674 O O . CYS A 1 86 ? 7.780 -2.251 -9.876 1.00 67.88 86 CYS A O 1
ATOM 676 N N . ASP A 1 87 ? 6.858 -4.315 -9.883 1.00 57.25 87 ASP A N 1
ATOM 677 C CA . ASP A 1 87 ? 7.919 -5.023 -10.593 1.00 57.25 87 ASP A CA 1
ATOM 678 C C . ASP A 1 87 ? 8.249 -4.345 -11.931 1.00 57.25 87 ASP A C 1
ATOM 680 O O . ASP A 1 87 ? 9.411 -4.138 -12.256 1.00 57.25 87 ASP A O 1
ATOM 684 N N . SER A 1 88 ? 7.246 -3.833 -12.651 1.00 62.56 88 SER A N 1
ATOM 685 C CA . SER A 1 88 ? 7.446 -3.178 -13.951 1.00 62.56 88 SER A CA 1
ATOM 686 C C . SER A 1 88 ? 8.358 -1.947 -13.898 1.00 62.56 88 SER A C 1
ATOM 688 O O . SER A 1 88 ? 9.218 -1.792 -14.764 1.00 62.56 88 SER A O 1
ATOM 690 N N . HIS A 1 89 ? 8.234 -1.090 -12.882 1.00 61.03 89 HIS A N 1
ATOM 691 C CA . HIS A 1 89 ? 9.106 0.080 -12.743 1.00 61.03 89 HIS A CA 1
ATOM 692 C C . HIS A 1 89 ? 10.468 -0.285 -12.150 1.00 61.03 89 HIS A C 1
ATOM 694 O O . HIS A 1 89 ? 11.477 0.291 -12.554 1.00 61.03 89 HIS A O 1
ATOM 700 N N . GLY A 1 90 ? 10.521 -1.248 -11.223 1.00 58.66 90 GLY A N 1
ATOM 701 C CA . GLY A 1 90 ? 11.783 -1.786 -10.710 1.00 58.66 90 GLY A CA 1
ATOM 702 C C . GLY A 1 90 ? 12.631 -2.376 -11.838 1.00 58.66 90 GLY A C 1
ATOM 703 O O . GLY A 1 90 ? 13.793 -2.001 -12.007 1.00 58.66 90 GLY A O 1
ATOM 704 N N . LEU A 1 91 ? 12.017 -3.200 -12.689 1.00 63.72 91 LEU A N 1
ATOM 705 C CA . LEU A 1 91 ? 12.636 -3.759 -13.886 1.00 63.72 91 LEU A CA 1
ATOM 706 C C . LEU A 1 91 ? 13.020 -2.667 -14.892 1.00 63.72 91 LEU A C 1
ATOM 708 O O . LEU A 1 91 ? 14.091 -2.735 -15.494 1.00 63.72 91 LEU A O 1
ATOM 712 N N . GLN A 1 92 ? 12.188 -1.633 -15.057 1.00 64.75 92 GLN A N 1
ATOM 713 C CA . GLN A 1 92 ? 12.484 -0.498 -15.935 1.00 64.75 92 GLN A CA 1
ATOM 714 C C . GLN A 1 92 ? 13.693 0.312 -15.441 1.00 64.75 92 GLN A C 1
ATOM 716 O O . GLN A 1 92 ? 14.530 0.713 -16.250 1.00 64.75 92 GLN A O 1
ATOM 721 N N . LEU A 1 93 ? 13.828 0.522 -14.129 1.00 63.69 93 LEU A N 1
ATOM 722 C CA . LEU A 1 93 ? 14.980 1.192 -13.521 1.00 63.69 93 LEU A CA 1
ATOM 723 C C . LEU A 1 93 ? 16.251 0.343 -13.627 1.00 63.69 93 LEU A C 1
ATOM 725 O O . LEU A 1 93 ? 17.297 0.873 -13.996 1.00 63.69 93 LEU A O 1
ATOM 729 N N . ILE A 1 94 ? 16.164 -0.966 -13.378 1.00 70.25 94 ILE A N 1
ATOM 730 C CA . ILE A 1 94 ? 17.285 -1.902 -13.564 1.00 70.25 94 ILE A CA 1
ATOM 731 C C . ILE A 1 94 ? 17.734 -1.905 -15.027 1.00 70.25 94 ILE A C 1
ATOM 733 O O . ILE A 1 94 ? 18.919 -1.732 -15.309 1.00 70.25 94 ILE A O 1
ATOM 737 N N . SER A 1 95 ? 16.786 -2.009 -15.960 1.00 68.25 95 SER A N 1
ATOM 738 C CA . SER A 1 95 ? 17.061 -1.969 -17.398 1.00 68.25 95 SER A CA 1
ATOM 739 C C . SER A 1 95 ? 17.738 -0.656 -17.785 1.00 68.25 95 SER A C 1
ATOM 741 O O . SER A 1 95 ? 18.781 -0.661 -18.434 1.00 68.25 95 SER A O 1
ATOM 743 N N . LYS A 1 96 ? 17.208 0.486 -17.334 1.00 71.56 96 LYS A N 1
ATOM 744 C CA . LYS A 1 96 ? 17.771 1.810 -17.632 1.00 71.56 96 LYS A CA 1
ATOM 745 C C . LYS A 1 96 ? 19.193 1.976 -17.090 1.00 71.56 96 LYS A C 1
ATOM 747 O O . LYS A 1 96 ? 20.035 2.537 -17.788 1.00 71.56 96 LYS A O 1
ATOM 752 N N . THR A 1 97 ? 19.475 1.466 -15.892 1.00 72.38 97 THR A N 1
ATOM 753 C CA . THR A 1 97 ? 20.826 1.455 -15.312 1.00 72.38 97 THR A CA 1
ATOM 754 C C . THR A 1 97 ? 21.772 0.581 -16.126 1.00 72.38 97 THR A C 1
ATOM 756 O O . THR A 1 97 ? 22.872 1.019 -16.455 1.00 72.38 97 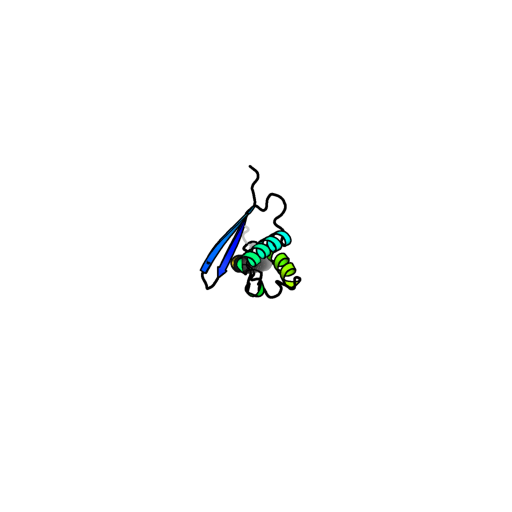THR A O 1
ATOM 759 N N . TYR A 1 98 ? 21.341 -0.621 -16.508 1.00 73.38 98 TYR A N 1
ATOM 760 C CA . TYR A 1 98 ? 22.165 -1.552 -17.276 1.00 73.38 98 TYR A CA 1
ATOM 761 C C . TYR A 1 98 ? 22.518 -0.994 -18.663 1.00 73.38 98 TYR A C 1
ATOM 763 O O . TYR A 1 98 ? 23.688 -0.963 -19.044 1.00 73.38 98 TYR A O 1
ATOM 771 N N . PHE A 1 99 ? 21.534 -0.450 -19.386 1.00 72.81 99 PHE A N 1
ATOM 772 C CA . PHE A 1 99 ? 21.766 0.196 -20.682 1.00 72.81 99 PHE A CA 1
ATOM 773 C C . PHE A 1 99 ? 22.579 1.494 -20.564 1.00 72.81 99 PHE A C 1
ATOM 775 O O . PHE A 1 99 ? 23.413 1.775 -21.425 1.00 72.81 99 PHE A O 1
ATOM 782 N N . GLY A 1 100 ? 22.383 2.275 -19.498 1.00 79.44 100 GLY A N 1
ATOM 783 C CA . GLY A 1 100 ? 23.168 3.484 -19.235 1.00 79.44 100 GLY A CA 1
ATOM 784 C C . GLY A 1 100 ? 24.645 3.183 -18.966 1.00 79.44 100 GLY A C 1
ATOM 785 O O . GLY A 1 100 ? 25.520 3.825 -19.543 1.00 79.44 10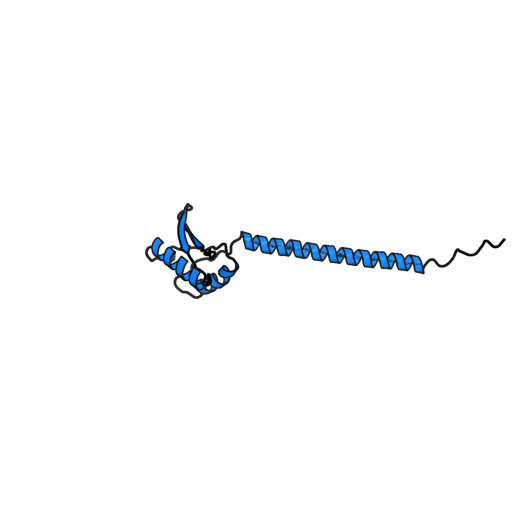0 GLY A O 1
ATOM 786 N N . LEU A 1 101 ? 24.930 2.168 -18.146 1.00 75.69 101 LEU A N 1
ATOM 787 C CA . LEU A 1 101 ? 26.294 1.710 -17.872 1.00 75.69 101 LEU A CA 1
ATOM 788 C C . LEU A 1 101 ? 26.967 1.145 -19.126 1.00 75.69 101 LEU A C 1
ATOM 790 O O . LEU A 1 101 ? 28.119 1.477 -19.395 1.00 75.69 101 LEU A O 1
ATOM 794 N N . ALA A 1 102 ? 26.245 0.355 -19.926 1.00 75.25 102 ALA A N 1
ATOM 795 C CA . ALA A 1 102 ? 26.765 -0.175 -21.185 1.00 75.25 102 ALA A CA 1
ATOM 796 C C . ALA A 1 102 ? 27.185 0.948 -22.147 1.00 75.25 102 ALA A C 1
ATOM 798 O O . ALA A 1 102 ? 28.264 0.887 -22.735 1.00 75.25 102 ALA A O 1
ATOM 799 N N . LYS A 1 103 ? 26.379 2.012 -22.251 1.00 81.81 103 LYS A N 1
ATOM 800 C CA . LYS A 1 103 ? 26.707 3.191 -23.059 1.00 81.81 103 LYS A CA 1
ATOM 801 C C . LYS A 1 103 ? 28.003 3.865 -22.594 1.00 81.81 103 LYS A C 1
ATOM 803 O O . LYS A 1 103 ? 28.882 4.101 -23.416 1.00 81.81 103 LYS A O 1
ATOM 808 N N . ILE A 1 104 ? 28.143 4.120 -21.292 1.00 81.25 104 ILE A N 1
ATOM 809 C CA . ILE A 1 104 ? 29.340 4.762 -20.720 1.00 81.25 104 ILE A CA 1
ATOM 810 C C . ILE A 1 104 ? 30.594 3.918 -20.975 1.00 81.25 104 ILE A C 1
ATOM 812 O O . ILE A 1 104 ? 31.642 4.458 -21.327 1.00 81.25 104 ILE A O 1
ATOM 816 N N . ILE A 1 105 ? 30.496 2.595 -20.824 1.00 79.19 105 ILE A N 1
ATOM 817 C CA . ILE A 1 105 ? 31.615 1.677 -21.075 1.00 79.19 105 ILE A CA 1
ATOM 818 C C . ILE A 1 105 ? 32.048 1.747 -22.544 1.00 79.19 105 ILE A C 1
ATOM 820 O O . ILE A 1 105 ? 33.240 1.879 -22.816 1.00 79.19 105 ILE A O 1
ATOM 824 N N . ILE A 1 106 ? 31.097 1.715 -23.482 1.00 79.62 106 ILE A N 1
ATOM 825 C CA . ILE A 1 106 ? 31.382 1.795 -24.922 1.00 79.62 106 ILE A CA 1
ATOM 826 C C . ILE A 1 106 ? 32.009 3.147 -25.286 1.00 79.62 106 ILE A C 1
ATOM 828 O O . ILE A 1 106 ? 33.027 3.179 -25.974 1.00 79.62 106 ILE A O 1
ATOM 832 N N . GLU A 1 107 ? 31.458 4.259 -24.792 1.00 83.69 107 GLU A N 1
ATOM 833 C CA . GLU A 1 107 ? 32.005 5.603 -25.031 1.00 83.69 107 GLU A CA 1
ATOM 834 C C . GLU A 1 107 ? 33.427 5.739 -24.469 1.00 83.69 107 GLU A C 1
ATOM 836 O O . GLU A 1 107 ? 34.314 6.279 -25.129 1.00 83.69 107 GLU A O 1
ATOM 841 N N . THR A 1 108 ? 33.683 5.179 -23.286 1.00 80.50 108 THR A N 1
ATOM 842 C CA . THR A 1 108 ? 35.016 5.195 -22.668 1.00 80.50 108 THR A CA 1
ATOM 843 C C . THR A 1 108 ? 36.019 4.360 -23.469 1.00 80.50 108 THR A C 1
ATOM 845 O O . THR A 1 108 ? 37.154 4.796 -23.664 1.00 80.50 108 THR A O 1
ATOM 848 N N . GLN A 1 109 ? 35.620 3.188 -23.975 1.00 77.12 109 GLN A N 1
ATOM 849 C CA . GLN A 1 109 ? 36.484 2.353 -24.816 1.00 77.12 109 GLN A CA 1
ATOM 850 C C . GLN A 1 109 ? 36.775 2.990 -26.179 1.00 77.12 109 GLN A C 1
ATOM 852 O O . GLN A 1 109 ? 37.919 2.946 -26.630 1.00 77.12 109 GLN A O 1
ATOM 857 N N . LEU A 1 110 ? 35.786 3.628 -26.811 1.00 74.69 110 LEU A N 1
ATOM 858 C CA . LEU A 1 110 ? 35.978 4.369 -28.062 1.00 74.69 110 LEU A CA 1
ATOM 859 C C . LEU A 1 110 ? 36.961 5.530 -27.878 1.00 74.69 110 LEU A C 1
ATOM 861 O O . LEU A 1 110 ? 37.914 5.644 -28.644 1.00 74.69 110 LEU A O 1
ATOM 865 N N . LEU A 1 111 ? 36.810 6.322 -26.813 1.00 77.06 111 LEU A N 1
ATOM 866 C CA . LEU A 1 111 ? 37.740 7.411 -26.491 1.00 77.06 111 LEU A CA 1
ATOM 867 C C . LEU A 1 111 ? 39.155 6.903 -26.190 1.00 77.06 111 LEU A C 1
ATOM 869 O O . LEU A 1 111 ? 40.143 7.539 -26.561 1.00 77.06 111 LEU A O 1
ATOM 873 N N . GLN A 1 112 ? 39.291 5.763 -25.508 1.00 78.00 112 GLN A N 1
ATOM 874 C CA . GLN A 1 112 ? 40.597 5.137 -25.287 1.00 78.00 112 GLN A CA 1
ATOM 875 C C . GLN A 1 112 ? 41.219 4.659 -26.600 1.00 78.00 112 GLN A C 1
ATOM 877 O O . GLN A 1 112 ? 42.413 4.877 -26.815 1.00 78.00 112 GLN A O 1
ATOM 882 N N . TRP A 1 113 ? 40.431 4.056 -27.488 1.00 73.81 113 TRP A N 1
ATOM 883 C CA . TRP A 1 113 ? 40.891 3.607 -28.797 1.00 73.81 113 TRP A CA 1
ATOM 884 C C . TRP A 1 113 ? 41.313 4.783 -29.684 1.00 73.81 113 TRP A C 1
ATOM 886 O O . TRP A 1 113 ? 42.422 4.762 -30.208 1.00 73.81 113 TRP A O 1
ATOM 896 N N . GLU A 1 114 ? 40.522 5.854 -29.773 1.00 71.69 114 GLU A N 1
ATOM 897 C CA . GLU A 1 114 ? 40.877 7.069 -30.523 1.00 71.69 114 GLU A CA 1
ATOM 898 C C . GLU A 1 114 ? 42.160 7.717 -29.990 1.00 71.69 114 GLU A C 1
ATOM 900 O O . GLU A 1 114 ? 43.060 8.053 -30.759 1.00 71.69 114 GLU A O 1
ATOM 905 N N . ASN A 1 115 ? 42.303 7.831 -28.667 1.00 73.50 115 ASN A N 1
ATOM 906 C CA . ASN A 1 115 ? 43.515 8.370 -28.046 1.00 73.50 115 ASN A CA 1
ATOM 907 C C . ASN A 1 115 ? 44.749 7.478 -28.249 1.00 73.50 115 ASN A C 1
ATOM 909 O O . ASN A 1 115 ? 45.878 7.977 -28.238 1.00 73.50 115 ASN A O 1
ATOM 913 N N . SER A 1 116 ? 44.555 6.168 -28.397 1.00 71.62 116 SER A N 1
ATOM 914 C CA . SER A 1 116 ? 45.630 5.210 -28.677 1.00 71.62 116 SER A CA 1
ATOM 915 C C . SER A 1 116 ? 46.039 5.266 -30.148 1.00 71.62 116 SER A C 1
ATOM 917 O O . SER A 1 116 ? 47.226 5.376 -30.451 1.00 71.62 116 SER A O 1
ATOM 919 N N . SER A 1 117 ? 45.065 5.296 -31.056 1.00 70.12 117 SER A N 1
ATOM 920 C CA . SER A 1 117 ? 45.261 5.439 -32.500 1.00 70.12 117 SER A CA 1
ATOM 921 C C . SER A 1 117 ? 45.920 6.772 -32.858 1.00 70.12 117 SER A C 1
ATOM 923 O O . SER A 1 117 ? 46.888 6.793 -33.613 1.00 70.12 117 SER A O 1
ATOM 925 N N . ASN A 1 118 ? 45.486 7.883 -32.255 1.00 66.38 118 ASN A N 1
ATOM 926 C CA . ASN A 1 118 ? 46.100 9.197 -32.470 1.00 66.38 118 ASN A CA 1
ATOM 927 C C . ASN A 1 118 ? 47.541 9.262 -31.945 1.00 66.38 118 ASN A C 1
ATOM 929 O O . ASN A 1 118 ? 48.404 9.858 -32.590 1.00 66.38 118 ASN A O 1
ATOM 933 N N . ARG A 1 119 ? 47.837 8.611 -30.810 1.00 64.31 119 ARG A N 1
ATOM 934 C CA . ARG A 1 119 ? 49.217 8.483 -30.316 1.00 64.31 119 ARG A CA 1
ATOM 935 C C . ARG A 1 119 ? 50.086 7.636 -31.239 1.00 64.31 119 ARG A C 1
ATOM 937 O O . ARG A 1 119 ? 51.225 8.021 -31.492 1.00 64.31 119 ARG A O 1
ATOM 944 N N . ALA A 1 120 ? 49.557 6.535 -31.767 1.00 60.81 120 ALA A N 1
ATOM 945 C CA . ALA A 1 120 ? 50.265 5.704 -32.735 1.00 60.81 120 ALA A CA 1
ATOM 946 C C . ALA A 1 120 ? 50.562 6.481 -34.031 1.00 60.81 120 ALA A C 1
ATOM 948 O O . ALA A 1 120 ? 51.696 6.476 -34.502 1.00 60.81 120 ALA A O 1
ATOM 949 N N . LEU A 1 121 ? 49.589 7.228 -34.563 1.00 58.31 121 LEU A N 1
ATOM 950 C CA . LEU A 1 121 ? 49.767 8.069 -35.754 1.00 58.31 121 LEU A CA 1
ATOM 951 C C . LEU A 1 121 ? 50.786 9.201 -35.538 1.00 58.31 121 LEU A C 1
ATOM 953 O O . LEU A 1 121 ? 51.613 9.445 -36.415 1.00 58.31 121 LEU A O 1
ATOM 957 N N . MET A 1 122 ? 50.786 9.856 -34.370 1.00 53.53 122 MET A N 1
ATOM 958 C CA . MET A 1 122 ? 51.822 10.841 -34.024 1.00 53.53 122 MET A CA 1
ATOM 959 C C . MET A 1 122 ? 53.207 10.200 -33.881 1.00 53.53 122 MET A C 1
ATOM 961 O O . MET A 1 122 ? 54.191 10.775 -34.329 1.00 53.53 122 MET A O 1
ATOM 965 N N . GLN A 1 123 ? 53.322 9.001 -33.306 1.00 56.22 123 GLN A N 1
ATOM 966 C CA . GLN A 1 123 ? 54.611 8.305 -33.248 1.00 56.22 123 GLN A CA 1
ATOM 967 C C . GLN A 1 123 ? 55.138 7.962 -34.646 1.00 56.22 123 GLN A C 1
ATOM 969 O O . GLN A 1 123 ? 56.331 8.140 -34.886 1.00 56.22 123 GLN A O 1
ATOM 974 N N . PHE A 1 124 ? 54.272 7.556 -35.580 1.00 50.69 124 PHE A N 1
ATOM 975 C CA . PHE A 1 124 ? 54.642 7.326 -36.981 1.00 50.69 124 PHE A CA 1
ATOM 976 C C . PHE A 1 124 ? 55.064 8.611 -37.715 1.00 50.69 124 PHE A C 1
ATOM 978 O O . PHE A 1 124 ? 56.013 8.569 -38.496 1.00 50.69 124 PHE A O 1
ATOM 985 N N . SER A 1 125 ? 54.431 9.762 -37.453 1.00 50.25 125 SER A N 1
ATOM 986 C CA . SER A 1 125 ? 54.823 11.028 -38.097 1.00 50.25 125 SER A CA 1
ATOM 987 C C . SER A 1 125 ? 56.149 11.588 -37.572 1.00 50.25 125 SER A C 1
ATOM 989 O O . SER A 1 125 ? 56.898 12.203 -38.327 1.00 50.25 125 SER A O 1
ATOM 991 N N . VAL A 1 126 ? 56.477 11.341 -36.299 1.00 52.97 126 VAL A N 1
ATOM 992 C CA . VAL A 1 126 ? 57.721 11.817 -35.667 1.00 52.97 126 VAL A CA 1
ATOM 993 C C . VAL A 1 126 ? 58.911 10.892 -35.970 1.00 52.97 126 VAL A C 1
ATOM 995 O O . VAL A 1 126 ? 60.055 11.339 -35.950 1.00 52.97 126 VAL A O 1
ATOM 998 N N . SER A 1 127 ? 58.667 9.619 -36.304 1.00 45.50 127 SER A N 1
ATOM 999 C CA . SER A 1 127 ? 59.713 8.642 -36.661 1.00 45.50 127 SER A CA 1
ATOM 1000 C C . SER A 1 127 ? 60.007 8.526 -38.166 1.00 45.50 127 SER A C 1
ATOM 1002 O O . SER A 1 127 ? 60.864 7.735 -38.551 1.00 45.50 127 SER A O 1
ATOM 1004 N N . SER A 1 128 ? 59.385 9.357 -39.013 1.00 46.97 128 SER A N 1
ATOM 1005 C CA . SER A 1 128 ? 59.778 9.537 -40.422 1.00 46.97 128 SER A CA 1
ATOM 1006 C C . SER A 1 128 ? 60.248 10.966 -40.731 1.00 46.97 128 SER A C 1
ATOM 1008 O O . SER A 1 128 ? 59.572 11.697 -41.456 1.00 46.97 128 SER A O 1
ATOM 1010 N N . PRO A 1 129 ? 61.425 11.400 -40.252 1.00 48.62 129 PRO A N 1
ATOM 1011 C CA . PRO A 1 129 ? 62.189 12.395 -40.976 1.00 48.62 129 PRO A CA 1
ATOM 1012 C C . PRO A 1 129 ? 62.980 11.690 -42.092 1.00 48.62 129 PRO A C 1
ATOM 1014 O O . PRO A 1 129 ? 63.597 10.656 -41.861 1.00 48.62 129 PRO A O 1
ATOM 1017 N N . VAL A 1 130 ? 63.033 12.320 -43.269 1.00 47.66 130 VAL A N 1
ATOM 1018 C CA . VAL A 1 130 ? 63.906 12.018 -44.426 1.00 47.66 130 VAL A CA 1
ATOM 1019 C C . VAL A 1 130 ? 63.295 11.132 -45.525 1.00 47.66 130 VAL A C 1
ATOM 1021 O O . VAL A 1 130 ? 63.413 9.914 -45.517 1.00 47.66 130 VAL A O 1
ATOM 1024 N N . LEU A 1 131 ? 62.741 11.794 -46.552 1.00 40.94 131 LEU A N 1
ATOM 1025 C CA . LEU A 1 131 ? 63.250 11.734 -47.938 1.00 40.94 131 LEU A CA 1
ATOM 1026 C C . LEU A 1 131 ? 62.517 12.769 -48.822 1.00 40.94 131 LEU A C 1
ATOM 1028 O O . LEU A 1 131 ? 61.724 12.433 -49.693 1.00 40.94 131 LEU A O 1
ATOM 1032 N N . ILE A 1 132 ? 62.789 14.060 -48.602 1.00 43.09 132 ILE A N 1
ATOM 1033 C CA . ILE A 1 132 ? 62.577 15.095 -49.630 1.00 43.09 132 ILE A CA 1
ATOM 1034 C C . ILE A 1 132 ? 63.860 15.922 -49.714 1.00 43.09 132 ILE A C 1
ATOM 1036 O O . ILE A 1 132 ? 63.956 17.010 -49.158 1.00 43.09 132 ILE A O 1
ATOM 1040 N N . SER A 1 133 ? 64.878 15.376 -50.373 1.00 45.47 133 SER A N 1
ATOM 1041 C CA . SER A 1 133 ? 66.006 16.160 -50.887 1.00 45.47 133 SER A CA 1
ATOM 1042 C C . SER A 1 133 ? 66.803 15.349 -51.908 1.00 45.47 133 SER A C 1
ATOM 1044 O O . SER A 1 133 ? 67.823 14.741 -51.602 1.00 45.47 133 SER A O 1
ATOM 1046 N N . SER A 1 134 ? 66.331 15.316 -53.152 1.00 43.88 134 SER A N 1
ATOM 1047 C CA . SER A 1 134 ? 67.198 15.159 -54.332 1.00 43.88 134 SER A CA 1
ATOM 1048 C C . SER A 1 134 ? 66.367 15.288 -55.602 1.00 43.88 134 SER A C 1
ATOM 1050 O O . SER A 1 134 ? 65.871 14.306 -56.132 1.00 43.88 134 SER A O 1
ATOM 1052 N N . LEU A 1 135 ? 66.202 16.529 -56.056 1.00 36.41 135 LEU A N 1
ATOM 1053 C CA . LEU A 1 135 ? 65.977 16.910 -57.452 1.00 36.41 135 LEU A CA 1
ATOM 1054 C C . LEU A 1 135 ? 66.238 18.422 -57.519 1.00 36.41 135 LEU A C 1
ATOM 1056 O O . LEU A 1 135 ? 65.355 19.253 -57.313 1.00 36.41 135 LEU A O 1
ATOM 1060 N N . HIS A 1 136 ? 67.510 18.775 -57.675 1.00 35.75 136 HIS A N 1
ATOM 1061 C CA . HIS A 1 136 ? 67.905 20.031 -58.302 1.00 35.75 136 HIS A CA 1
ATOM 1062 C C . HIS A 1 136 ? 68.381 19.682 -59.712 1.00 35.75 136 HIS A C 1
ATOM 1064 O O . HIS A 1 136 ? 69.044 18.660 -59.893 1.00 35.75 136 HIS A O 1
ATOM 1070 N N . PHE A 1 137 ? 67.922 20.501 -60.660 1.00 38.94 137 PHE A N 1
ATOM 1071 C CA . PHE A 1 137 ? 68.278 20.516 -62.078 1.00 38.94 137 PHE A CA 1
ATOM 1072 C C . PHE A 1 137 ? 69.787 20.628 -62.307 1.00 38.94 137 PHE A C 1
ATOM 1074 O O . PHE A 1 137 ? 70.458 21.274 -61.468 1.00 38.94 137 PHE A O 1
#

pLDDT: mean 78.39, std 16.3, range [35.75, 96.44]

Sequence (137 aa):
MAKVRIENTSFLIDGVSFYHASTAIGFQTASAQFTYNNVVKHARELTHGNLAKWASYSSDTCAIQKSFWEIMNSTAETRHVLTVPCDSHGLQLISKTYFGLAKIIIETQLLQWENSSNRALMQFSVSSPVLISSLHF

Organism: NCBI:txid62708